Protein AF-0000000082811749 (afdb_homodimer)

pLDDT: mean 86.62, std 14.65, range [46.28, 98.25]

Secondary structure (DSSP, 8-state):
-HHHHHHHHHHHHHHHHHHT-------EEE-SS--SSPPSS--EEEEPPTTSSS--EEEE-GGG-EEEE-TTSHHHHHHHHHHHHH-/-HHHHHHHHHHHHHHHHHHT-------EEE-SS--SSPPSS--EEEEPPTTSSS--EEEE-GGG-EEEE-TTSHHHHHHHHHHHHH-

Structure (mmCIF, N/CA/C/O backbone):
data_AF-0000000082811749-model_v1
#
loop_
_entity.id
_entity.type
_entity.pdbx_description
1 polymer 'C-C motif chemokine 5-like'
#
loop_
_atom_site.group_PDB
_atom_site.id
_atom_site.type_symbol
_atom_site.label_atom_id
_atom_site.label_alt_id
_atom_site.label_comp_id
_atom_site.label_asym_id
_atom_site.label_entity_id
_atom_site.label_seq_id
_atom_site.pdbx_PDB_ins_code
_atom_site.Cartn_x
_atom_site.Cartn_y
_atom_site.Cartn_z
_atom_site.occupancy
_atom_site.B_iso_or_equiv
_atom_site.auth_seq_id
_atom_site.auth_comp_id
_atom_site.auth_asym_id
_atom_site.auth_atom_id
_atom_site.pdbx_PDB_model_num
ATOM 1 N N . MET A 1 1 ? 8.703 51.406 -4.941 1 56.16 1 MET A N 1
ATOM 2 C CA . MET A 1 1 ? 8.68 50.688 -3.678 1 56.16 1 MET A CA 1
AT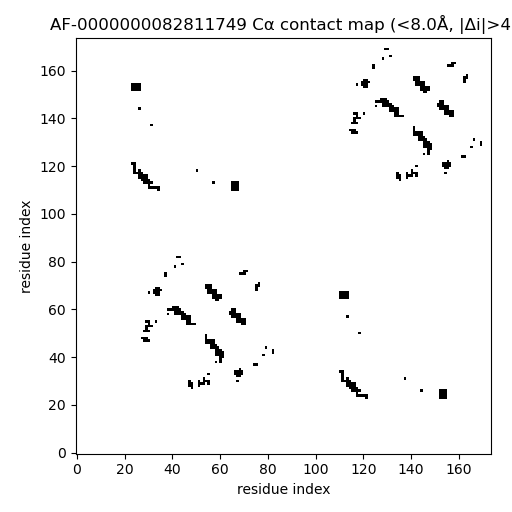OM 3 C C . MET A 1 1 ? 7.57 49.625 -3.678 1 56.16 1 MET A C 1
ATOM 5 O O . MET A 1 1 ? 7.465 48.844 -2.744 1 56.16 1 MET A O 1
ATOM 9 N N . ALA A 1 2 ? 6.598 49.75 -4.621 1 68.44 2 ALA A N 1
ATOM 10 C CA . ALA A 1 2 ? 5.457 48.844 -4.668 1 68.44 2 ALA A CA 1
ATOM 11 C C . ALA A 1 2 ? 5.867 47.469 -5.188 1 68.44 2 ALA A C 1
ATOM 13 O O . ALA A 1 2 ? 5.305 46.469 -4.785 1 68.44 2 ALA A O 1
ATOM 14 N N . THR A 1 3 ? 6.941 47.438 -5.957 1 66.44 3 THR A N 1
ATOM 15 C CA . THR A 1 3 ? 7.367 46.219 -6.594 1 66.44 3 THR A CA 1
ATOM 16 C C . THR A 1 3 ? 8.016 45.281 -5.578 1 66.44 3 THR A C 1
ATOM 18 O O . THR A 1 3 ? 7.852 44.062 -5.656 1 66.44 3 THR A O 1
ATOM 21 N N . ALA A 1 4 ? 8.633 45.969 -4.637 1 67.94 4 ALA A N 1
ATOM 22 C CA . ALA A 1 4 ? 9.352 45.125 -3.68 1 67.94 4 ALA A CA 1
ATOM 23 C C . ALA A 1 4 ? 8.391 44.438 -2.717 1 67.94 4 ALA A C 1
ATOM 25 O O . ALA A 1 4 ? 8.617 43.312 -2.326 1 67.94 4 ALA A O 1
ATOM 26 N N . ARG A 1 5 ? 7.277 45.188 -2.475 1 74.75 5 ARG A N 1
ATOM 27 C CA . ARG A 1 5 ? 6.324 44.625 -1.52 1 74.75 5 ARG A CA 1
ATOM 28 C C . ARG A 1 5 ? 5.586 43.438 -2.109 1 74.75 5 ARG A C 1
ATOM 30 O O . ARG A 1 5 ? 5.32 42.469 -1.408 1 74.75 5 ARG A O 1
ATOM 37 N N . THR A 1 6 ? 5.445 43.469 -3.393 1 76.81 6 THR A N 1
ATOM 38 C CA . THR A 1 6 ? 4.727 42.375 -4.043 1 76.81 6 THR A CA 1
ATOM 39 C C . THR A 1 6 ? 5.605 41.125 -4.129 1 76.81 6 THR A C 1
ATOM 41 O O . THR A 1 6 ? 5.121 40 -3.949 1 76.81 6 THR A O 1
ATOM 44 N N . VAL A 1 7 ? 6.844 41.344 -4.277 1 76.38 7 VAL A N 1
ATOM 45 C CA . VAL A 1 7 ? 7.754 40.219 -4.402 1 76.38 7 VAL A CA 1
ATOM 46 C C . VAL A 1 7 ? 7.934 39.562 -3.041 1 76.38 7 VAL A C 1
ATOM 48 O O . VAL A 1 7 ? 7.969 38.312 -2.947 1 76.38 7 VAL A O 1
ATOM 51 N N . LEU A 1 8 ? 7.957 40.406 -1.986 1 75.69 8 LEU A N 1
ATOM 52 C CA . LEU A 1 8 ? 8.125 39.875 -0.647 1 75.69 8 LEU A CA 1
ATOM 53 C C . LEU A 1 8 ? 6.902 39.031 -0.245 1 75.69 8 LEU A C 1
ATOM 55 O O . LEU A 1 8 ? 7.039 37.969 0.351 1 75.69 8 LEU A O 1
ATOM 59 N N . LEU A 1 9 ? 5.777 39.594 -0.598 1 76.88 9 LEU A N 1
ATOM 60 C CA . LEU A 1 9 ? 4.543 38.875 -0.28 1 76.88 9 LEU A CA 1
ATOM 61 C C . LEU A 1 9 ? 4.453 37.562 -1.058 1 76.88 9 LEU A C 1
ATOM 63 O O . LEU A 1 9 ? 4.039 36.531 -0.51 1 76.88 9 LEU A O 1
ATOM 67 N N . LEU A 1 10 ? 4.926 37.625 -2.252 1 76.31 10 LEU A N 1
ATOM 68 C CA . LEU A 1 10 ? 4.875 36.406 -3.078 1 76.31 10 LEU A CA 1
ATOM 69 C C . LEU A 1 10 ? 5.863 35.375 -2.57 1 76.31 10 LEU A C 1
ATOM 71 O O . LEU A 1 10 ? 5.555 34.188 -2.562 1 76.31 10 LEU A O 1
ATOM 75 N N . THR A 1 11 ? 6.992 35.844 -2.039 1 77.06 11 THR A N 1
ATOM 76 C CA . THR A 1 11 ? 7.973 34.906 -1.515 1 77.06 11 THR A CA 1
ATOM 77 C C . THR A 1 11 ? 7.5 34.312 -0.189 1 77.06 11 THR A C 1
ATOM 79 O O . THR A 1 11 ? 7.738 33.125 0.091 1 77.06 11 THR A O 1
ATOM 82 N N . LEU A 1 12 ? 6.848 35.125 0.597 1 73.62 12 LEU A N 1
ATOM 83 C CA . LEU A 1 12 ? 6.328 34.656 1.871 1 73.62 12 LEU A CA 1
ATOM 84 C C . LEU A 1 12 ? 5.207 33.625 1.652 1 73.62 12 LEU A C 1
ATOM 86 O O . LEU A 1 12 ? 5.113 32.625 2.375 1 73.62 12 LEU A O 1
ATOM 90 N N . LEU A 1 13 ? 4.387 33.844 0.673 1 72.25 13 LEU A N 1
ATOM 91 C CA . LEU A 1 13 ? 3.299 32.938 0.358 1 72.25 13 LEU A CA 1
ATOM 92 C C . LEU A 1 13 ? 3.844 31.594 -0.141 1 72.25 13 LEU A C 1
ATOM 94 O O . LEU A 1 13 ? 3.324 30.531 0.214 1 72.25 13 LEU A O 1
ATOM 98 N N . LEU A 1 14 ? 4.863 31.641 -0.9 1 67.25 14 LEU A N 1
ATOM 99 C CA . LEU A 1 14 ? 5.438 30.406 -1.433 1 67.25 14 LEU A CA 1
ATOM 100 C C . LEU A 1 14 ? 6.074 29.578 -0.321 1 67.25 14 LEU A C 1
ATOM 102 O O . LEU A 1 14 ? 5.953 28.359 -0.307 1 67.25 14 LEU A O 1
ATOM 106 N N . THR A 1 15 ? 6.758 30.188 0.623 1 63.34 15 THR A N 1
ATOM 107 C CA . THR A 1 15 ? 7.402 29.438 1.695 1 63.34 15 THR A CA 1
ATOM 108 C C . THR A 1 15 ? 6.363 28.859 2.648 1 63.34 15 THR A C 1
ATOM 110 O O . THR A 1 15 ? 6.566 27.781 3.217 1 63.34 15 THR A O 1
ATOM 113 N N . PHE A 1 16 ? 5.223 29.656 2.957 1 59.06 16 PHE A N 1
ATOM 114 C CA . PHE A 1 16 ? 4.18 29.172 3.852 1 59.06 16 PHE A CA 1
ATOM 115 C C . PHE A 1 16 ? 3.477 27.953 3.252 1 59.06 16 PHE A C 1
ATOM 117 O O . PHE A 1 16 ? 3.084 27.047 3.975 1 59.06 16 PHE A O 1
ATOM 124 N N . SER A 1 17 ? 3.273 28 1.92 1 58.56 17 SER A N 1
ATOM 125 C CA . SER A 1 17 ? 2.561 26.922 1.254 1 58.56 17 SER A CA 1
ATOM 126 C C . SER A 1 17 ? 3.336 25.609 1.346 1 58.56 17 SER A C 1
ATOM 128 O O . SER A 1 17 ? 2.74 24.531 1.459 1 58.56 17 SER A O 1
ATOM 130 N N . LEU A 1 18 ? 4.688 25.688 1.175 1 56.12 18 LEU A N 1
ATOM 131 C CA . LEU A 1 18 ? 5.484 24.469 1.216 1 56.12 18 LEU A CA 1
ATOM 132 C C . LEU A 1 18 ? 5.539 23.891 2.631 1 56.12 18 LEU A C 1
ATOM 134 O O . LEU A 1 18 ? 5.621 22.688 2.814 1 56.12 18 LEU A O 1
ATOM 138 N N . HIS A 1 19 ? 5.547 24.828 3.568 1 53.19 19 HIS A N 1
ATOM 139 C CA . HIS A 1 19 ? 5.75 24.359 4.938 1 53.19 19 HIS A CA 1
ATOM 140 C C . HIS A 1 19 ? 4.535 23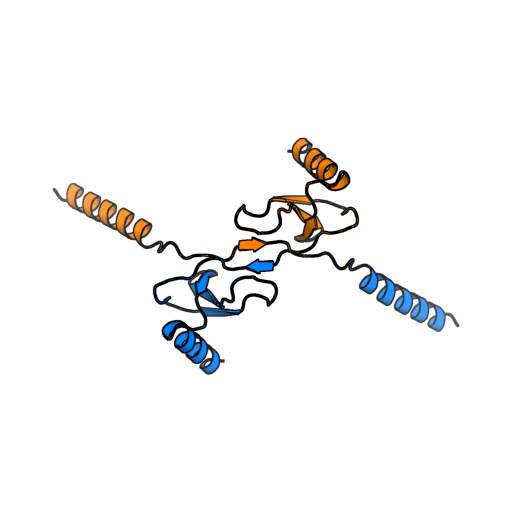.594 5.441 1 53.19 19 HIS A C 1
ATOM 142 O O . HIS A 1 19 ? 4.629 22.859 6.43 1 53.19 19 HIS A O 1
ATOM 148 N N . CYS A 1 20 ? 3.379 23.922 4.98 1 49 20 CYS A N 1
ATOM 149 C CA . CYS A 1 20 ? 2.225 23.312 5.625 1 49 20 CYS A CA 1
ATOM 150 C C . CYS A 1 20 ? 2.088 21.844 5.215 1 49 20 CYS A C 1
ATOM 152 O O . CYS A 1 20 ? 1.049 21.219 5.449 1 49 20 CYS A O 1
ATOM 154 N N . ALA A 1 21 ? 2.953 21.453 4.316 1 49.34 21 ALA A N 1
ATOM 155 C CA . ALA A 1 21 ? 2.771 20.031 4.102 1 49.34 21 ALA A CA 1
ATOM 156 C C . ALA A 1 21 ? 3.049 19.234 5.383 1 49.34 21 ALA A C 1
ATOM 158 O O . ALA A 1 21 ? 4.203 19.094 5.793 1 49.34 21 ALA A O 1
ATOM 159 N N . THR A 1 22 ? 2.27 19.469 6.449 1 52.41 22 THR A N 1
ATOM 160 C CA . THR A 1 22 ? 2.367 18.578 7.598 1 52.41 22 THR A CA 1
ATOM 161 C C . THR A 1 22 ? 2.762 17.172 7.156 1 52.41 22 THR A C 1
ATOM 163 O O . THR A 1 22 ? 2.258 16.672 6.152 1 52.41 22 THR A O 1
ATOM 166 N N . ALA A 1 23 ? 4.035 16.922 7.289 1 57.16 23 ALA A N 1
ATOM 167 C CA . ALA A 1 23 ? 4.605 15.609 7.008 1 57.16 23 ALA A CA 1
ATOM 168 C C . ALA A 1 23 ? 3.697 14.492 7.52 1 57.16 23 ALA A C 1
ATOM 170 O O . ALA A 1 23 ? 3.635 14.234 8.727 1 57.16 23 ALA A O 1
ATOM 171 N N . HIS A 1 24 ? 2.568 14.352 6.852 1 73 24 HIS A N 1
ATOM 172 C CA . HIS A 1 24 ? 1.721 13.227 7.242 1 73 24 HIS A CA 1
ATOM 173 C C . HIS A 1 24 ? 2.363 11.898 6.875 1 73 24 HIS A C 1
ATOM 175 O O . HIS A 1 24 ? 3.061 11.797 5.863 1 73 24 HIS A O 1
ATOM 181 N N . PHE A 1 25 ? 2.391 10.984 7.992 1 88.75 25 PHE A N 1
ATOM 182 C CA . PHE A 1 25 ? 2.867 9.617 7.809 1 88.75 25 PHE A CA 1
ATOM 183 C C . PHE A 1 25 ? 1.907 8.82 6.934 1 88.75 25 PHE A C 1
ATOM 185 O O . PHE A 1 25 ? 0.74 8.641 7.289 1 88.75 25 PHE A O 1
ATOM 192 N N . ARG A 1 26 ? 2.322 8.578 5.781 1 94.81 26 ARG A N 1
ATOM 193 C CA . ARG A 1 26 ? 1.513 7.805 4.84 1 94.81 26 ARG A CA 1
ATOM 194 C C . ARG A 1 26 ? 1.77 6.309 4.992 1 94.81 26 ARG A C 1
ATOM 196 O O . ARG A 1 26 ? 2.861 5.898 5.395 1 94.81 26 ARG A O 1
ATOM 203 N N . PRO A 1 27 ? 0.792 5.508 4.723 1 97.31 27 PRO A N 1
ATOM 204 C CA . PRO A 1 27 ? 1.051 4.066 4.727 1 97.31 27 PRO A CA 1
ATOM 205 C C . PRO A 1 27 ? 1.991 3.635 3.602 1 97.31 27 PRO A C 1
ATOM 207 O O . PRO A 1 27 ? 2.066 4.301 2.564 1 97.31 27 PRO A O 1
ATOM 210 N N . ILE A 1 28 ? 2.717 2.635 3.83 1 96.31 28 ILE A N 1
ATOM 211 C CA . ILE A 1 28 ? 3.611 2.086 2.816 1 96.31 28 ILE A CA 1
ATOM 212 C C . ILE A 1 28 ? 3.203 0.65 2.492 1 96.31 28 ILE A C 1
ATOM 214 O O . ILE A 1 28 ? 2.568 -0.021 3.309 1 96.31 28 ILE A O 1
ATOM 218 N N . GLU A 1 29 ? 3.545 0.215 1.254 1 96.75 29 GLU A N 1
ATOM 219 C CA . GLU A 1 29 ? 3.225 -1.149 0.843 1 96.75 29 GLU A CA 1
ATOM 220 C C . GLU A 1 29 ? 4.305 -2.129 1.289 1 96.75 29 GLU A C 1
ATOM 222 O O . GLU A 1 29 ? 5.492 -1.904 1.045 1 96.75 29 GLU A O 1
ATOM 227 N N . CYS A 1 30 ? 3.873 -3.129 1.937 1 97.5 30 CYS A N 1
ATOM 228 C CA . CYS A 1 30 ? 4.789 -4.168 2.393 1 97.5 30 CYS A CA 1
ATOM 229 C C . CYS A 1 30 ? 4.305 -5.551 1.97 1 97.5 30 CYS A C 1
ATOM 231 O O . CYS A 1 30 ? 3.102 -5.773 1.833 1 97.5 30 CYS A O 1
ATOM 233 N N . CYS A 1 31 ? 5.262 -6.445 1.748 1 97.38 31 CYS A N 1
ATOM 234 C CA . CYS A 1 31 ? 4.98 -7.852 1.478 1 97.38 31 CYS A CA 1
ATOM 235 C C . CYS A 1 31 ? 5.184 -8.695 2.729 1 97.38 31 CYS A C 1
ATOM 237 O O . CYS A 1 31 ? 6.125 -8.469 3.492 1 97.38 31 CYS A O 1
ATOM 239 N N . PHE A 1 32 ? 4.32 -9.766 2.852 1 95.94 32 PHE A N 1
ATOM 240 C CA . PHE A 1 32 ? 4.469 -10.656 3.994 1 95.94 32 PHE A CA 1
ATOM 241 C C . PHE A 1 32 ? 4.594 -12.102 3.537 1 95.94 32 PHE A C 1
ATOM 243 O O . PHE A 1 32 ? 4.812 -13 4.352 1 95.94 32 PHE A O 1
ATOM 250 N N . GLU A 1 33 ? 4.379 -12.211 2.27 1 95 33 GLU A N 1
ATOM 251 C CA . GLU A 1 33 ? 4.598 -13.5 1.615 1 95 33 GLU A CA 1
ATOM 252 C C . GLU A 1 33 ? 5.148 -13.32 0.205 1 95 33 GLU A C 1
ATOM 254 O O . GLU A 1 33 ? 5.008 -12.242 -0.387 1 95 33 GLU A O 1
ATOM 259 N N . TYR A 1 34 ? 5.777 -14.438 -0.283 1 96.19 34 TYR A N 1
ATOM 260 C CA . TYR A 1 34 ? 6.359 -14.383 -1.62 1 96.19 34 TYR A CA 1
ATOM 261 C C . TYR A 1 34 ? 5.641 -15.344 -2.564 1 96.19 34 TYR A C 1
ATOM 263 O O . TYR A 1 34 ? 5.246 -16.438 -2.162 1 96.19 34 TYR A O 1
ATOM 271 N N . ALA A 1 35 ? 5.598 -14.867 -3.738 1 95.19 35 ALA A N 1
ATOM 272 C CA . ALA A 1 35 ? 5.168 -15.797 -4.781 1 95.19 35 ALA A CA 1
ATOM 273 C C . ALA A 1 35 ? 6.16 -16.953 -4.926 1 95.19 35 ALA A C 1
ATOM 275 O O . ALA A 1 35 ? 7.371 -16.75 -4.859 1 95.19 35 ALA A O 1
ATOM 276 N N . GLU A 1 36 ? 5.664 -18.078 -5.203 1 91.75 36 GLU A N 1
ATOM 277 C CA . GLU A 1 36 ? 6.512 -19.266 -5.297 1 91.75 36 GLU A CA 1
ATOM 278 C C . GLU A 1 36 ? 6.852 -19.594 -6.746 1 91.75 36 GLU A C 1
ATOM 280 O O . GLU A 1 36 ? 7.852 -20.25 -7.023 1 91.75 36 GLU A O 1
ATOM 285 N N . ARG A 1 37 ? 5.996 -19.125 -7.625 1 91.38 37 ARG A N 1
ATOM 286 C CA . ARG A 1 37 ? 6.207 -19.422 -9.039 1 91.38 37 ARG A CA 1
ATOM 287 C C . ARG A 1 37 ? 6.555 -18.141 -9.812 1 91.38 37 ARG A C 1
ATOM 289 O O . ARG A 1 37 ? 6.133 -17.047 -9.438 1 91.38 37 ARG A O 1
ATOM 296 N N . PRO A 1 38 ? 7.23 -18.391 -10.914 1 93.31 38 PRO A N 1
ATOM 297 C CA . PRO A 1 38 ? 7.586 -17.234 -11.734 1 93.31 38 PRO A CA 1
ATOM 298 C C . PRO A 1 38 ? 6.367 -16.531 -12.328 1 93.31 38 PRO A C 1
ATOM 300 O O . PRO A 1 38 ? 5.391 -17.188 -12.703 1 93.31 38 PRO A O 1
ATOM 303 N N . VAL A 1 39 ? 6.488 -15.25 -12.406 1 91.88 39 VAL A N 1
ATOM 304 C CA . VAL A 1 39 ? 5.414 -14.422 -12.953 1 91.88 39 VAL A CA 1
ATOM 305 C C . VAL A 1 39 ? 5.645 -14.195 -14.445 1 91.88 39 VAL A C 1
ATOM 307 O O . VAL A 1 39 ? 6.773 -13.945 -14.875 1 91.88 39 VAL A O 1
ATOM 310 N N . ARG A 1 40 ? 4.59 -14.289 -15.078 1 88.25 40 ARG A N 1
ATOM 311 C CA . ARG A 1 40 ? 4.676 -14.039 -16.516 1 88.25 40 ARG A CA 1
ATOM 312 C C . ARG A 1 40 ? 4.262 -12.609 -16.844 1 88.25 40 ARG A C 1
ATOM 314 O O . ARG A 1 40 ? 3.652 -11.93 -16.016 1 88.25 40 ARG A O 1
ATOM 321 N N . HIS A 1 41 ? 4.656 -12.172 -18.062 1 91.81 41 HIS A N 1
ATOM 322 C CA . HIS A 1 41 ? 4.266 -10.875 -18.609 1 91.81 41 HIS A CA 1
ATOM 323 C C . HIS A 1 41 ? 4.57 -9.75 -17.625 1 91.81 41 HIS A C 1
ATOM 325 O O . HIS A 1 41 ? 3.699 -8.938 -17.312 1 91.81 41 HIS A O 1
ATOM 331 N N . VAL A 1 42 ? 5.75 -9.695 -17.141 1 95 42 VAL A N 1
ATOM 332 C CA . VAL A 1 42 ? 6.215 -8.68 -16.203 1 95 42 VAL A CA 1
ATOM 333 C C . VAL A 1 42 ? 6.309 -7.332 -16.922 1 95 42 VAL A C 1
ATOM 335 O O . VAL A 1 42 ? 6.941 -7.219 -17.969 1 95 42 VAL A O 1
ATOM 338 N N . GLN A 1 43 ? 5.699 -6.418 -16.297 1 95.88 43 GLN A N 1
ATOM 339 C CA . GLN A 1 43 ? 5.68 -5.098 -16.922 1 95.88 43 GLN A CA 1
ATOM 340 C C . GLN A 1 43 ? 6.633 -4.145 -16.203 1 95.88 43 GLN A C 1
ATOM 342 O O . GLN A 1 43 ? 7.289 -3.32 -16.844 1 95.88 43 GLN A O 1
ATOM 347 N N . SER A 1 44 ? 6.672 -4.152 -14.969 1 97.12 44 SER A N 1
ATOM 348 C CA . SER A 1 44 ? 7.559 -3.322 -14.164 1 97.12 44 SER A CA 1
ATOM 349 C C . SER A 1 44 ? 7.77 -3.924 -12.773 1 97.12 44 SER A C 1
ATOM 351 O O . SER A 1 44 ? 7.344 -5.051 -12.508 1 97.12 44 SER A O 1
ATOM 353 N N . TYR A 1 45 ? 8.531 -3.209 -11.984 1 97.44 45 TYR A N 1
ATOM 354 C CA . TYR A 1 45 ? 8.789 -3.666 -10.625 1 97.44 45 TYR A CA 1
ATOM 355 C C . TYR A 1 45 ? 9.234 -2.512 -9.734 1 97.44 45 TYR A C 1
ATOM 357 O O . TYR A 1 45 ? 9.633 -1.456 -10.234 1 97.44 45 TYR A O 1
ATOM 365 N N . TYR A 1 46 ? 9.164 -2.725 -8.422 1 97.94 46 TYR A N 1
ATOM 366 C CA . TYR A 1 46 ? 9.781 -1.86 -7.418 1 97.94 46 TYR A CA 1
ATOM 367 C C . TYR A 1 46 ? 10.109 -2.641 -6.152 1 97.94 46 TYR A C 1
ATOM 369 O O . TYR A 1 46 ? 9.57 -3.723 -5.922 1 97.94 46 TYR A O 1
ATOM 377 N N . GLU A 1 47 ? 11.031 -2.156 -5.445 1 97.62 47 GLU A N 1
ATOM 378 C CA . GLU A 1 47 ? 11.375 -2.756 -4.16 1 97.62 47 GLU A CA 1
ATOM 379 C C . GLU A 1 47 ? 10.555 -2.148 -3.027 1 97.62 47 GLU A C 1
ATOM 381 O O . GLU A 1 47 ? 10.242 -0.955 -3.049 1 97.62 47 GLU A O 1
ATOM 386 N N . THR A 1 48 ? 10.219 -2.986 -2.061 1 97.62 48 THR A N 1
ATOM 387 C CA . THR A 1 48 ? 9.516 -2.457 -0.897 1 97.62 48 THR A CA 1
ATOM 388 C C . THR A 1 48 ? 10.445 -1.604 -0.043 1 97.62 48 THR A C 1
ATOM 390 O O . THR A 1 48 ? 11.656 -1.841 -0.01 1 97.62 48 THR A O 1
ATOM 393 N N . PRO A 1 49 ? 9.883 -0.588 0.647 1 96.25 49 PRO A N 1
ATOM 394 C CA . PRO A 1 49 ? 10.719 0.3 1.457 1 96.25 49 PRO A CA 1
ATOM 395 C C . PRO A 1 49 ? 11.477 -0.442 2.561 1 96.25 49 PRO A C 1
ATOM 397 O O . PRO A 1 49 ? 11.102 -1.562 2.918 1 96.25 49 PRO A O 1
ATOM 400 N N . ILE A 1 50 ? 12.516 0.229 3.062 1 94.69 50 ILE A N 1
ATOM 401 C CA . ILE A 1 50 ? 13.422 -0.353 4.051 1 94.69 50 ILE A CA 1
ATOM 402 C C . ILE A 1 50 ? 12.664 -0.605 5.355 1 94.69 50 ILE A C 1
ATOM 404 O O . ILE A 1 50 ? 13.039 -1.481 6.137 1 94.69 50 ILE A O 1
ATOM 408 N N . ASP A 1 51 ? 11.547 0.09 5.609 1 92.62 51 ASP A N 1
ATOM 409 C CA . ASP A 1 51 ? 10.781 -0.028 6.848 1 92.62 51 ASP A CA 1
ATOM 410 C C . ASP A 1 51 ? 10.055 -1.368 6.918 1 92.62 51 ASP A C 1
ATOM 412 O O . ASP A 1 51 ? 9.688 -1.827 8.008 1 92.62 51 ASP A O 1
ATOM 416 N N . CYS A 1 52 ? 9.945 -1.911 5.781 1 96.25 52 CYS A N 1
ATOM 417 C CA . CYS A 1 52 ? 9.195 -3.16 5.742 1 96.25 52 CYS A CA 1
ATOM 418 C C . CYS A 1 52 ? 9.984 -4.293 6.383 1 96.25 52 CYS A C 1
ATOM 420 O O . CYS A 1 52 ? 11.195 -4.418 6.16 1 96.25 52 CYS A O 1
ATOM 422 N N . PRO A 1 53 ? 9.312 -5.152 7.109 1 94.38 53 PRO A N 1
ATOM 423 C CA . PRO A 1 53 ? 10.031 -6.203 7.832 1 94.38 53 PRO A CA 1
ATOM 424 C C . PRO A 1 53 ? 10.617 -7.266 6.902 1 94.38 53 PRO A C 1
ATOM 426 O O . PRO A 1 53 ? 11.602 -7.922 7.25 1 94.38 53 PRO A O 1
ATOM 429 N N . MET A 1 54 ? 9.953 -7.457 5.793 1 95.31 54 MET A N 1
ATOM 430 C CA . MET A 1 54 ? 10.383 -8.484 4.852 1 95.31 54 MET A CA 1
ATOM 431 C C . MET A 1 54 ? 10.781 -7.871 3.516 1 95.31 54 MET A C 1
ATOM 433 O O . MET A 1 54 ? 9.922 -7.453 2.738 1 95.31 54 MET A O 1
ATOM 437 N N . PRO A 1 55 ? 12.055 -7.898 3.279 1 97.31 55 PRO A N 1
ATOM 438 C CA . PRO A 1 55 ? 12.461 -7.359 1.98 1 97.31 55 PRO A CA 1
ATOM 439 C C . PRO A 1 55 ? 11.805 -8.078 0.807 1 97.31 55 PRO A C 1
ATOM 441 O O . PRO A 1 55 ? 11.688 -9.305 0.818 1 97.31 55 PRO A O 1
ATOM 444 N N . ALA A 1 56 ? 11.352 -7.23 -0.176 1 98.25 56 ALA A N 1
ATOM 445 C CA . ALA A 1 56 ? 10.656 -7.852 -1.299 1 98.25 56 ALA A CA 1
ATOM 446 C C . ALA A 1 56 ? 10.727 -6.973 -2.545 1 98.25 56 ALA A C 1
ATOM 448 O O . ALA A 1 56 ? 10.992 -5.77 -2.451 1 98.25 56 ALA A O 1
ATOM 449 N N . VAL A 1 57 ? 10.562 -7.605 -3.584 1 98 57 VAL A N 1
ATOM 450 C CA . VAL A 1 57 ? 10.305 -6.961 -4.867 1 98 57 VAL A CA 1
ATOM 451 C C . VAL A 1 57 ? 8.844 -7.176 -5.258 1 98 57 VAL A C 1
ATOM 453 O O . VAL A 1 57 ? 8.328 -8.289 -5.18 1 98 57 VAL A O 1
ATOM 456 N N . VAL A 1 58 ? 8.281 -6.094 -5.617 1 98.12 58 VAL A N 1
ATOM 457 C CA . VAL A 1 58 ? 6.922 -6.203 -6.125 1 98.12 58 VAL A CA 1
ATOM 458 C C . VAL A 1 58 ? 6.938 -6.152 -7.652 1 98.12 58 VAL A C 1
ATOM 460 O O . VAL A 1 58 ? 7.332 -5.145 -8.242 1 98.12 58 VAL A O 1
ATOM 463 N N . ILE A 1 59 ? 6.438 -7.254 -8.164 1 97.31 59 ILE A N 1
ATOM 464 C CA . ILE A 1 59 ? 6.34 -7.344 -9.617 1 97.31 59 ILE A CA 1
ATOM 465 C C . ILE A 1 59 ? 4.953 -6.895 -10.07 1 97.31 59 ILE A C 1
ATOM 467 O O . ILE A 1 59 ? 3.941 -7.332 -9.523 1 97.31 59 ILE A O 1
ATOM 471 N N . VAL A 1 60 ? 4.996 -5.984 -11.023 1 96.69 60 VAL A N 1
ATOM 472 C CA . VAL A 1 60 ? 3.74 -5.559 -11.633 1 96.69 60 VAL A CA 1
ATOM 473 C C . VAL A 1 60 ? 3.535 -6.285 -12.961 1 96.69 60 VAL A C 1
ATOM 475 O O . VAL A 1 60 ? 4.301 -6.086 -13.906 1 96.69 60 VAL A O 1
ATOM 478 N N . ALA A 1 61 ? 2.549 -7.062 -12.914 1 94.38 61 ALA A N 1
ATOM 479 C CA . ALA A 1 61 ? 2.275 -7.895 -14.086 1 94.38 61 ALA A CA 1
ATOM 480 C C . ALA A 1 61 ? 1.17 -7.285 -14.938 1 94.38 61 ALA A C 1
ATOM 482 O O . ALA A 1 61 ? 0.863 -6.098 -14.82 1 94.38 61 ALA A O 1
ATOM 483 N N . ALA A 1 62 ? 0.721 -8.094 -15.844 1 89.12 62 ALA A N 1
ATOM 484 C CA . ALA A 1 62 ? -0.315 -7.617 -16.75 1 89.12 62 ALA A CA 1
ATOM 485 C C . ALA A 1 62 ? -1.498 -7.039 -15.984 1 89.12 62 ALA A C 1
ATOM 487 O O . ALA A 1 62 ? -1.823 -7.504 -14.891 1 89.12 62 ALA A O 1
ATOM 488 N N . ARG A 1 63 ? -2.072 -6.016 -16.547 1 88.56 63 ARG A N 1
ATOM 489 C CA . ARG A 1 63 ? -3.271 -5.363 -16.031 1 88.56 63 ARG A CA 1
ATOM 490 C C . ARG A 1 63 ? -3.002 -4.715 -14.68 1 88.56 63 ARG A C 1
ATOM 492 O O . ARG A 1 63 ? -3.93 -4.484 -13.898 1 88.56 63 ARG A O 1
ATOM 499 N N . GLY A 1 64 ? -1.752 -4.711 -14.234 1 92.25 64 GLY A N 1
ATOM 500 C CA . GLY A 1 64 ? -1.393 -3.965 -13.039 1 92.25 64 GLY A CA 1
ATOM 501 C C . GLY A 1 64 ? -1.34 -4.828 -11.797 1 92.25 64 GLY A C 1
ATOM 502 O O . GLY A 1 64 ? -1.284 -4.312 -10.68 1 92.25 64 GLY A O 1
ATOM 503 N N . ALA A 1 65 ? -1.422 -6.074 -12.031 1 92.81 65 ALA A N 1
ATOM 504 C CA . ALA A 1 65 ? -1.382 -6.984 -10.891 1 92.81 65 ALA A CA 1
ATOM 505 C C . ALA A 1 65 ? -0.062 -6.859 -10.141 1 92.81 65 ALA A C 1
ATOM 507 O O . ALA A 1 65 ? 1.013 -6.895 -10.742 1 92.81 65 ALA A O 1
ATOM 508 N N . LYS A 1 66 ? -0.12 -6.672 -8.836 1 96.62 66 LYS A N 1
ATOM 509 C CA . LYS A 1 66 ? 1.061 -6.582 -7.98 1 96.62 66 LYS A CA 1
ATOM 510 C C . LYS A 1 66 ? 1.32 -7.898 -7.258 1 96.62 66 LYS A C 1
ATOM 512 O O . LYS A 1 6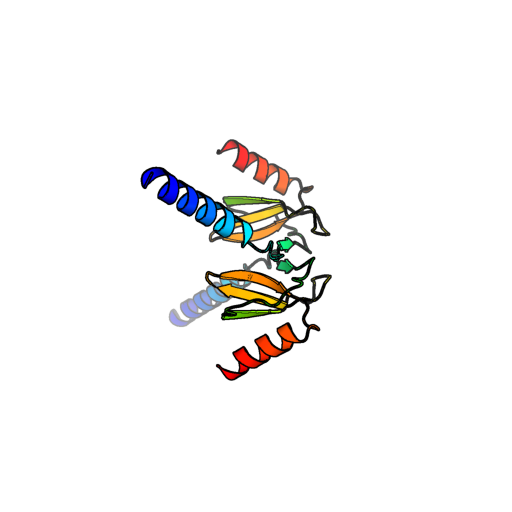6 ? 0.431 -8.43 -6.59 1 96.62 66 LYS A O 1
ATOM 517 N N . ILE A 1 67 ? 2.529 -8.328 -7.406 1 96.31 67 ILE A N 1
ATOM 518 C CA . ILE A 1 67 ? 2.877 -9.633 -6.859 1 96.31 67 ILE A CA 1
ATOM 519 C C . ILE A 1 67 ? 4.164 -9.523 -6.047 1 96.31 67 ILE A C 1
ATOM 521 O O . ILE A 1 67 ? 5.191 -9.062 -6.555 1 96.31 67 ILE A O 1
ATOM 525 N N . CYS A 1 68 ? 4.031 -9.984 -4.848 1 97.38 68 CYS A N 1
ATOM 526 C CA . CYS A 1 68 ? 5.203 -9.992 -3.98 1 97.38 68 CYS A CA 1
ATOM 527 C C . CYS A 1 68 ? 6.156 -11.117 -4.363 1 97.38 68 CYS A C 1
ATOM 529 O O . CYS A 1 68 ? 5.754 -12.281 -4.434 1 97.38 68 CYS A O 1
ATOM 531 N N . ALA A 1 69 ? 7.41 -10.781 -4.508 1 97.56 69 ALA A N 1
ATOM 532 C CA . ALA A 1 69 ? 8.406 -11.766 -4.922 1 97.56 69 ALA A CA 1
ATOM 533 C C . ALA A 1 69 ? 9.695 -11.617 -4.117 1 97.56 69 ALA A C 1
ATOM 535 O O . ALA A 1 69 ? 10.086 -10.508 -3.756 1 97.56 69 ALA A O 1
ATOM 536 N N . ASP A 1 70 ? 10.367 -12.734 -3.863 1 97.44 70 ASP A N 1
ATOM 537 C CA .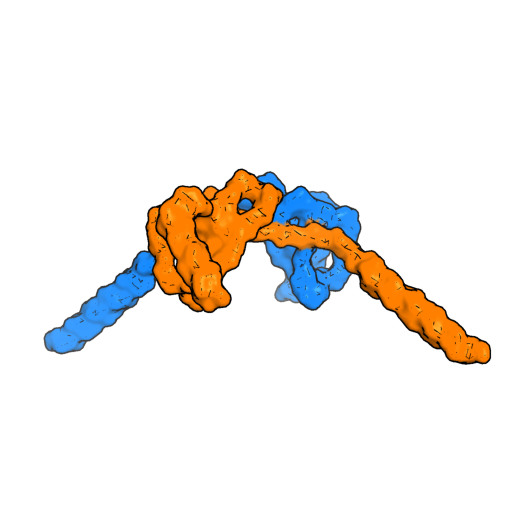 ASP A 1 70 ? 11.664 -12.781 -3.184 1 97.44 70 ASP A CA 1
ATOM 538 C C . ASP A 1 70 ? 12.781 -12.289 -4.098 1 97.44 70 ASP A C 1
ATOM 540 O O . ASP A 1 70 ? 13.047 -12.898 -5.141 1 97.44 70 ASP A O 1
ATOM 544 N N . PRO A 1 71 ? 13.453 -11.281 -3.65 1 97.75 71 PRO A N 1
ATOM 545 C CA . PRO A 1 71 ? 14.5 -10.719 -4.512 1 97.75 71 PRO A CA 1
ATOM 546 C C . PRO A 1 71 ? 15.664 -11.688 -4.734 1 97.75 71 PRO A C 1
ATOM 548 O O . PRO A 1 71 ? 16.469 -11.492 -5.652 1 97.75 71 PRO A O 1
ATOM 551 N N . LYS A 1 72 ? 15.727 -12.664 -3.92 1 97.19 72 LYS A N 1
ATOM 552 C CA . LYS A 1 72 ? 16.859 -13.57 -3.979 1 97.19 72 LYS A CA 1
ATOM 553 C C . LYS A 1 72 ? 16.578 -14.75 -4.91 1 97.19 72 LYS A C 1
ATOM 555 O O . LYS A 1 72 ? 17.469 -15.562 -5.18 1 97.19 72 LYS A O 1
ATOM 560 N N . LYS A 1 73 ? 15.453 -14.875 -5.383 1 97.06 73 LYS A N 1
ATOM 561 C CA . LYS A 1 73 ? 15.102 -15.961 -6.293 1 97.06 73 LYS A CA 1
ATOM 562 C C . LYS A 1 73 ? 15.625 -15.688 -7.703 1 97.06 73 LYS A C 1
ATOM 564 O O . LYS A 1 73 ? 15.523 -14.562 -8.195 1 97.06 73 LYS A O 1
ATOM 569 N N . ARG A 1 74 ? 16.047 -16.688 -8.398 1 96.5 74 ARG A N 1
ATOM 570 C CA . ARG A 1 74 ? 16.688 -16.547 -9.695 1 96.5 74 ARG A CA 1
ATOM 571 C C . ARG A 1 74 ? 15.742 -15.953 -10.727 1 96.5 74 ARG A C 1
ATOM 573 O O . ARG A 1 74 ? 16.125 -15.094 -11.516 1 96.5 74 ARG A O 1
ATOM 580 N N . TRP A 1 75 ? 14.57 -16.5 -10.734 1 96.31 75 TRP A N 1
ATOM 581 C CA . TRP A 1 75 ? 13.641 -16.016 -11.758 1 96.31 75 TRP A CA 1
ATOM 582 C C . TRP A 1 75 ? 13.32 -14.539 -11.562 1 96.31 75 TRP A C 1
ATOM 584 O O . TRP A 1 75 ? 13 -13.836 -12.516 1 96.31 75 TRP A O 1
ATOM 594 N N . VAL A 1 76 ? 13.328 -14.062 -10.305 1 97.62 76 VAL A N 1
ATOM 595 C CA . VAL A 1 76 ? 13.094 -12.656 -10.023 1 97.62 76 VAL A CA 1
ATOM 596 C C . VAL A 1 76 ? 14.273 -11.828 -10.539 1 97.62 76 VAL A C 1
ATOM 598 O O . VAL A 1 76 ? 14.078 -10.805 -11.203 1 97.62 76 VAL A O 1
ATOM 601 N N . GLU A 1 77 ? 15.43 -12.281 -10.289 1 97.06 77 GLU A N 1
ATOM 602 C CA . GLU A 1 77 ? 16.641 -11.602 -10.766 1 97.06 77 GLU A CA 1
ATOM 603 C C . GLU A 1 77 ? 16.625 -11.469 -12.289 1 97.06 77 GLU A C 1
ATOM 605 O O . GLU A 1 77 ? 16.938 -10.406 -12.82 1 97.06 77 GLU A O 1
ATOM 610 N N . LYS A 1 78 ? 16.281 -12.516 -12.875 1 96.12 78 LYS A N 1
ATOM 611 C CA . LYS A 1 78 ? 16.234 -12.531 -14.336 1 96.12 78 LYS A CA 1
ATOM 612 C C . LYS A 1 78 ? 15.195 -11.547 -14.859 1 96.12 78 LYS A C 1
ATOM 614 O O . LYS A 1 78 ? 15.43 -10.852 -15.852 1 96.12 78 LYS A O 1
ATOM 619 N N . ALA A 1 79 ? 14.078 -11.539 -14.266 1 96.06 79 ALA A N 1
ATOM 620 C CA . ALA A 1 79 ? 13.008 -10.633 -14.672 1 96.06 79 ALA A CA 1
ATOM 621 C C . ALA A 1 79 ? 13.453 -9.172 -14.57 1 96.06 79 ALA A C 1
ATOM 623 O O . ALA A 1 79 ? 13.172 -8.375 -15.469 1 96.06 79 ALA A O 1
ATOM 624 N N . ILE A 1 80 ? 14.117 -8.859 -13.5 1 96.62 80 ILE A N 1
ATOM 625 C CA . ILE A 1 80 ? 14.602 -7.504 -13.281 1 96.62 80 ILE A CA 1
ATOM 626 C C . ILE A 1 80 ? 15.633 -7.148 -14.344 1 96.62 80 ILE A C 1
ATOM 628 O O . ILE A 1 80 ? 15.586 -6.062 -14.93 1 96.62 80 ILE A O 1
ATOM 632 N N . GLU A 1 81 ? 16.484 -8.078 -14.586 1 96 81 GLU A N 1
ATOM 633 C CA . GLU A 1 81 ? 17.516 -7.855 -15.594 1 96 81 GLU A CA 1
ATOM 634 C C . GLU A 1 81 ? 16.906 -7.594 -16.969 1 96 81 GLU A C 1
ATOM 636 O O . GLU A 1 81 ? 17.359 -6.703 -17.688 1 96 81 GLU A O 1
ATOM 641 N N . LYS A 1 82 ? 15.961 -8.32 -17.266 1 95.19 82 LYS A N 1
ATOM 642 C CA . LYS A 1 82 ? 15.297 -8.18 -18.562 1 95.19 82 LYS A CA 1
ATOM 643 C C . LYS A 1 82 ? 14.648 -6.805 -18.703 1 95.19 82 LYS A C 1
ATOM 645 O O . LYS A 1 82 ? 14.711 -6.191 -19.766 1 95.19 82 LYS A O 1
ATOM 650 N N . LEU A 1 83 ? 14.055 -6.312 -17.672 1 95.56 83 LEU A N 1
ATOM 651 C CA . LEU A 1 83 ? 13.383 -5.02 -17.703 1 95.56 83 LEU A CA 1
ATOM 652 C C . LEU A 1 83 ? 14.398 -3.881 -17.75 1 95.56 83 LEU A C 1
ATOM 654 O O . LEU A 1 83 ? 14.141 -2.84 -18.359 1 95.56 83 LEU A O 1
ATOM 658 N N . GLN A 1 84 ? 15.477 -4.055 -17.047 1 93.56 84 GLN A N 1
ATOM 659 C CA . GLN A 1 84 ? 16.5 -3.02 -17.031 1 93.56 84 GLN A CA 1
ATOM 660 C C . GLN A 1 84 ? 17.188 -2.893 -18.375 1 93.56 84 GLN A C 1
ATOM 662 O O . GLN A 1 84 ? 17.656 -1.812 -18.75 1 93.56 84 GLN A O 1
ATOM 667 N N . LYS A 1 85 ? 17.141 -3.957 -19.109 1 90.94 85 LYS A N 1
ATOM 668 C CA . LYS A 1 85 ? 17.734 -3.949 -20.438 1 90.94 85 LYS A CA 1
ATOM 669 C C . LYS A 1 85 ? 16.781 -3.334 -21.469 1 90.94 85 LYS A C 1
ATOM 671 O O . LYS A 1 85 ? 17.219 -2.805 -22.484 1 90.94 85 LYS A O 1
ATOM 676 N N . LYS A 1 86 ? 15.602 -3.393 -21.266 1 86.38 86 LYS A N 1
ATOM 677 C CA . LYS A 1 86 ? 14.609 -2.812 -22.172 1 86.38 86 LYS A CA 1
ATOM 678 C C . LYS A 1 86 ? 14.539 -1.298 -22 1 86.38 86 LYS A C 1
ATOM 680 O O . LYS A 1 86 ? 14.133 -0.585 -22.922 1 86.38 86 LYS A O 1
ATOM 685 N N . LYS A 1 87 ? 14.891 -0.701 -20.953 1 66.25 87 LYS A N 1
ATOM 686 C CA . LYS A 1 87 ? 14.883 0.749 -20.781 1 66.25 87 LYS A CA 1
ATOM 687 C C . LYS A 1 87 ? 16.094 1.394 -21.453 1 66.25 87 LYS A C 1
ATOM 689 O O . LYS A 1 87 ? 15.977 2.439 -22.094 1 66.25 87 LYS A O 1
ATOM 694 N N . MET B 1 1 ? -27.797 -33.188 -29.297 1 46.28 1 MET B N 1
ATOM 695 C CA . MET B 1 1 ? -26.609 -33.5 -28.484 1 46.28 1 MET B CA 1
ATOM 696 C C . MET B 1 1 ? -25.609 -32.344 -28.562 1 46.28 1 MET B C 1
ATOM 698 O O . MET B 1 1 ? -24.547 -32.406 -27.938 1 46.28 1 MET B O 1
ATOM 702 N N . ALA B 1 2 ? -25.859 -31.359 -29.469 1 65.38 2 ALA B N 1
ATOM 703 C CA . ALA B 1 2 ? -24.906 -30.266 -29.656 1 65.38 2 ALA B CA 1
ATOM 704 C C . ALA B 1 2 ? -25.016 -29.25 -28.516 1 65.38 2 ALA B C 1
ATOM 706 O O . ALA B 1 2 ? -24.031 -28.609 -28.141 1 65.38 2 ALA B O 1
ATOM 707 N N . THR B 1 3 ? -26.141 -29.281 -27.953 1 63.72 3 THR B N 1
ATOM 708 C CA . THR B 1 3 ? -26.359 -28.312 -26.906 1 63.72 3 THR B CA 1
ATOM 709 C C . THR B 1 3 ? -25.594 -28.688 -25.641 1 63.72 3 THR B C 1
ATOM 711 O O . THR B 1 3 ? -25.109 -27.812 -24.922 1 63.72 3 THR B O 1
ATOM 714 N N . ALA B 1 4 ? -25.469 -29.938 -25.531 1 67.12 4 ALA B N 1
ATOM 715 C CA . ALA B 1 4 ? -24.797 -30.375 -24.297 1 67.12 4 ALA B CA 1
ATOM 716 C C . ALA B 1 4 ? -23.297 -30.125 -24.359 1 67.12 4 ALA B C 1
ATOM 718 O O . ALA B 1 4 ? -22.688 -29.766 -23.359 1 67.12 4 ALA B O 1
ATOM 719 N N . ARG B 1 5 ? -22.781 -30.203 -25.562 1 73.94 5 ARG B N 1
ATOM 720 C CA . ARG B 1 5 ? -21.344 -30.047 -25.703 1 73.94 5 ARG B CA 1
ATOM 721 C C . ARG B 1 5 ? -20.922 -28.594 -25.516 1 73.94 5 ARG B C 1
ATOM 723 O O . ARG B 1 5 ? -19.891 -28.312 -24.922 1 73.94 5 ARG B O 1
ATOM 730 N N . THR B 1 6 ? -21.797 -27.719 -25.891 1 74.75 6 THR B N 1
ATOM 731 C CA . THR B 1 6 ? -21.484 -26.297 -25.75 1 74.75 6 THR B CA 1
ATOM 732 C C . THR B 1 6 ? -21.562 -25.875 -24.297 1 74.75 6 THR B C 1
ATOM 734 O O . THR B 1 6 ? -20.75 -25.062 -23.844 1 74.75 6 THR B O 1
ATOM 737 N N . VAL B 1 7 ? -22.422 -26.516 -23.641 1 76.38 7 VAL B N 1
ATOM 738 C CA . VAL B 1 7 ? -22.578 -26.156 -22.234 1 76.38 7 VAL B CA 1
ATOM 739 C C . VAL B 1 7 ? -21.406 -26.688 -21.438 1 76.38 7 VAL B C 1
ATOM 741 O O . VAL B 1 7 ? -20.891 -26 -20.547 1 76.38 7 VAL B O 1
ATOM 744 N N . LEU B 1 8 ? -20.938 -27.906 -21.828 1 75.62 8 LEU B N 1
ATOM 745 C CA . LEU B 1 8 ? -19.797 -28.484 -21.125 1 75.62 8 LEU B CA 1
ATOM 746 C C . LEU B 1 8 ? -18.531 -27.672 -21.359 1 75.62 8 LEU B C 1
ATOM 748 O O . LEU B 1 8 ? -17.75 -27.453 -20.422 1 75.62 8 LEU B O 1
ATOM 752 N N . LEU B 1 9 ? -18.406 -27.297 -22.562 1 76.62 9 LEU B N 1
ATOM 753 C CA . LEU B 1 9 ? -17.234 -26.484 -22.891 1 76.62 9 LEU B CA 1
ATOM 754 C C . LEU B 1 9 ? -17.281 -25.141 -22.172 1 76.62 9 LEU B C 1
ATOM 756 O O . LEU B 1 9 ? -16.266 -24.672 -21.688 1 76.62 9 LEU B O 1
ATOM 760 N N . LEU B 1 10 ? -18.438 -24.641 -22.094 1 75.69 10 LEU B N 1
ATOM 761 C CA . LEU B 1 10 ? -18.594 -23.359 -21.438 1 75.69 10 LEU B CA 1
ATOM 762 C C . LEU B 1 10 ? -18.344 -23.484 -19.938 1 75.69 10 LEU B C 1
ATOM 764 O O . LEU B 1 10 ? -17.734 -22.594 -19.328 1 75.69 10 LEU B O 1
ATOM 768 N N . THR B 1 11 ? -18.75 -24.625 -19.391 1 77.31 11 THR B N 1
ATOM 769 C CA . THR B 1 11 ? -18.547 -24.828 -17.953 1 77.31 11 THR B CA 1
ATOM 770 C C . THR B 1 11 ? -17.062 -25.094 -17.672 1 77.31 11 THR B C 1
ATOM 772 O O . THR B 1 11 ? -16.547 -24.641 -16.641 1 77.31 11 THR B O 1
ATOM 775 N N . LEU B 1 12 ? -16.391 -25.812 -18.547 1 73.56 12 LEU B N 1
ATOM 776 C CA . LEU B 1 12 ? -14.977 -26.062 -18.375 1 73.56 12 LEU B CA 1
ATOM 777 C C . LEU B 1 12 ? -14.164 -24.781 -18.5 1 73.56 12 LEU B C 1
ATOM 779 O O . LEU B 1 12 ? -13.203 -24.578 -17.75 1 73.56 12 LEU B O 1
ATOM 783 N N . LEU B 1 13 ? -14.555 -23.938 -19.359 1 71.75 13 LEU B N 1
ATOM 784 C CA . LEU B 1 13 ? -13.867 -22.672 -19.547 1 71.75 13 LEU B CA 1
ATOM 785 C C . LEU B 1 13 ? -14.047 -21.766 -18.328 1 71.75 13 LEU B C 1
ATOM 787 O O . LEU B 1 13 ? -13.109 -21.094 -17.891 1 71.75 13 LEU B O 1
ATOM 791 N N . LEU B 1 14 ? -15.203 -21.797 -17.766 1 67.19 14 LEU B N 1
ATOM 792 C CA . LEU B 1 14 ? -15.469 -20.953 -16.609 1 67.19 14 LEU B CA 1
ATOM 793 C C . LEU B 1 14 ? -14.672 -21.438 -15.391 1 67.19 14 LEU B C 1
ATOM 795 O O . LEU B 1 14 ? -14.164 -20.625 -14.617 1 67.19 14 LEU B O 1
ATOM 799 N N . THR B 1 15 ? -14.523 -22.719 -15.219 1 63.94 15 THR B N 1
ATOM 800 C CA . THR B 1 15 ? -13.781 -23.219 -14.062 1 63.94 15 THR B CA 1
ATOM 801 C C . THR B 1 15 ? -12.281 -22.969 -14.227 1 63.94 15 THR B C 1
ATOM 803 O O . THR B 1 15 ? -11.578 -22.734 -13.25 1 63.94 15 THR B O 1
ATOM 806 N N . PHE B 1 16 ? -11.742 -23.125 -15.516 1 59.03 16 PHE B N 1
ATOM 807 C CA . PHE B 1 16 ? -10.32 -22.891 -15.734 1 59.03 16 PHE B CA 1
ATOM 808 C C . PHE B 1 16 ? -9.961 -21.438 -15.484 1 59.03 16 PHE B C 1
ATOM 810 O O . PHE B 1 16 ? -8.867 -21.141 -14.984 1 59.03 16 PHE B O 1
ATOM 817 N N . SER B 1 17 ? -10.867 -20.547 -15.867 1 59.41 17 SER B N 1
ATOM 818 C CA . SER B 1 17 ? -10.602 -19.125 -15.719 1 59.41 17 SER B CA 1
ATOM 819 C C . SER B 1 17 ? -10.477 -18.734 -14.242 1 59.41 17 SER B C 1
ATOM 821 O O . SER B 1 17 ? -9.664 -17.875 -13.891 1 59.41 17 SER B O 1
ATOM 823 N N . LEU B 1 18 ? -11.352 -19.312 -13.375 1 56.22 18 LEU B N 1
ATOM 824 C CA . LEU B 1 18 ? -11.312 -18.953 -11.961 1 56.22 18 LEU B CA 1
ATOM 825 C C . LEU B 1 18 ? -10.062 -19.516 -11.297 1 56.22 18 LEU B C 1
ATOM 827 O O . LEU B 1 18 ? -9.523 -18.906 -10.367 1 56.22 18 LEU B O 1
ATOM 831 N N . HIS B 1 19 ? -9.695 -20.672 -11.758 1 53.69 19 HIS B N 1
ATOM 832 C CA . HIS B 1 19 ? -8.594 -21.312 -11.047 1 53.69 19 HIS B CA 1
ATOM 833 C C . HIS B 1 19 ? -7.281 -20.578 -11.273 1 53.69 19 HIS B C 1
ATOM 835 O O . HIS B 1 19 ? -6.328 -20.766 -10.508 1 53.69 19 HIS B O 1
ATOM 841 N N . CYS B 1 20 ? -7.129 -20.016 -12.422 1 48.53 20 CYS B N 1
ATOM 842 C CA . CYS B 1 20 ? -5.793 -19.5 -12.695 1 48.53 20 CYS B CA 1
ATOM 843 C C . CYS B 1 20 ? -5.5 -18.266 -11.859 1 48.53 20 CYS B C 1
ATOM 845 O O . CYS B 1 20 ? -4.523 -17.547 -12.117 1 48.53 20 CYS B O 1
ATOM 847 N N . ALA B 1 21 ? -6.523 -17.844 -11.156 1 49.09 21 ALA B N 1
ATOM 848 C CA . ALA B 1 21 ? -6.066 -16.719 -10.352 1 49.09 21 ALA B CA 1
ATOM 849 C C . ALA B 1 21 ? -5.012 -17.156 -9.336 1 49.09 21 ALA B C 1
ATOM 851 O O . ALA B 1 21 ? -5.336 -17.797 -8.328 1 49.09 21 ALA B O 1
ATOM 852 N N . THR B 1 22 ? -3.906 -17.734 -9.82 1 52 22 THR B N 1
ATOM 853 C CA . THR B 1 22 ? -2.801 -17.938 -8.891 1 52 22 THR B CA 1
ATOM 854 C C . THR B 1 22 ? -2.803 -16.875 -7.801 1 52 22 THR B C 1
ATOM 856 O O . THR B 1 22 ? -3.047 -15.695 -8.07 1 52 22 THR B O 1
ATOM 859 N N . ALA B 1 23 ? -3.342 -17.266 -6.684 1 57.19 23 ALA B N 1
ATOM 860 C CA . ALA B 1 23 ? -3.363 -16.438 -5.484 1 57.19 23 ALA B CA 1
ATOM 861 C C . ALA B 1 23 ? -2.041 -15.695 -5.305 1 57.19 23 ALA B C 1
ATOM 863 O O . ALA B 1 23 ? -1.031 -16.297 -4.934 1 57.19 23 ALA B O 1
ATOM 864 N N . HIS B 1 24 ? -1.792 -14.75 -6.172 1 72.75 24 HIS B N 1
ATOM 865 C CA . HIS B 1 24 ? -0.596 -13.938 -5.957 1 72.75 24 HIS B CA 1
ATOM 866 C C . HIS B 1 24 ? -0.728 -13.086 -4.703 1 72.75 24 HIS B C 1
ATOM 868 O O . HIS B 1 24 ? -1.824 -12.633 -4.371 1 72.75 24 HIS B O 1
ATOM 874 N N . PHE B 1 25 ? 0.419 -13.234 -3.832 1 88.88 25 PHE B N 1
ATOM 875 C CA . PHE B 1 25 ? 0.529 -12.406 -2.635 1 88.88 25 PHE B CA 1
ATOM 876 C C . PHE B 1 25 ? 0.755 -10.945 -3 1 88.88 25 PHE B C 1
ATOM 878 O O . PHE B 1 25 ? 1.749 -10.609 -3.648 1 88.88 25 PHE B O 1
ATOM 885 N N . ARG B 1 26 ? -0.218 -10.188 -2.795 1 94.88 26 ARG B N 1
ATOM 886 C CA . ARG B 1 26 ? -0.132 -8.758 -3.086 1 94.88 26 ARG B CA 1
ATOM 887 C C . ARG B 1 26 ? 0.404 -7.988 -1.885 1 94.88 26 ARG B C 1
ATOM 889 O O . ARG B 1 26 ? 0.224 -8.406 -0.74 1 94.88 26 ARG B O 1
ATOM 896 N N . PRO B 1 27 ? 1.085 -6.914 -2.125 1 97.19 27 PRO B N 1
ATOM 897 C CA . PRO B 1 27 ? 1.491 -6.078 -0.993 1 97.19 27 PRO B CA 1
ATOM 898 C C . PRO B 1 27 ? 0.305 -5.426 -0.286 1 97.19 27 PRO B C 1
ATOM 900 O O . PRO B 1 27 ? -0.742 -5.211 -0.901 1 97.19 27 PRO B O 1
ATOM 903 N N . ILE B 1 28 ? 0.448 -5.199 0.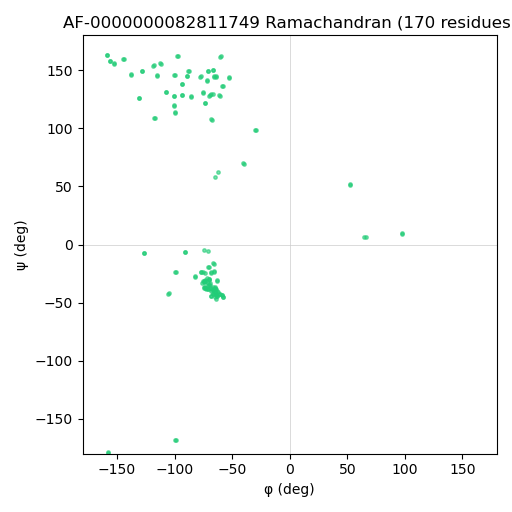951 1 96.31 28 ILE B N 1
ATOM 904 C CA . ILE B 1 28 ? -0.583 -4.52 1.728 1 96.31 28 ILE B CA 1
ATOM 905 C C . ILE B 1 28 ? -0.025 -3.223 2.303 1 96.31 28 ILE B C 1
ATOM 907 O O . ILE B 1 28 ? 1.188 -3.082 2.471 1 96.31 28 ILE B O 1
ATOM 911 N N . GLU B 1 29 ? -0.942 -2.26 2.555 1 96.75 29 GLU B N 1
ATOM 912 C CA . GLU B 1 29 ? -0.525 -0.982 3.127 1 96.75 29 GLU B CA 1
ATOM 913 C C . GLU B 1 29 ? -0.456 -1.055 4.648 1 96.75 29 GLU B C 1
ATOM 915 O O . GLU B 1 29 ? -1.411 -1.484 5.301 1 96.75 29 GLU B O 1
ATOM 920 N N . CYS B 1 30 ? 0.643 -0.68 5.156 1 97.5 30 CYS B N 1
ATOM 921 C CA . CYS B 1 30 ? 0.839 -0.664 6.602 1 97.5 30 CYS B CA 1
ATOM 922 C C . CYS B 1 30 ? 1.354 0.693 7.066 1 97.5 30 CYS B C 1
ATOM 924 O O . CYS B 1 30 ? 2.043 1.39 6.32 1 97.5 30 CYS B O 1
ATOM 926 N N . CYS B 1 31 ? 0.981 1.049 8.281 1 97.44 31 CYS B N 1
ATOM 927 C CA . CYS B 1 31 ? 1.49 2.246 8.945 1 97.44 31 CYS B CA 1
ATOM 928 C C . CYS B 1 31 ? 2.598 1.895 9.93 1 97.44 31 CYS B C 1
ATOM 930 O O . CYS B 1 31 ? 2.518 0.881 10.625 1 97.44 31 CYS B O 1
ATOM 932 N N . PHE B 1 32 ? 3.594 2.84 10.039 1 95.94 32 PHE B N 1
ATOM 933 C CA . PHE B 1 32 ? 4.672 2.607 10.992 1 95.94 32 PHE B CA 1
ATOM 934 C C . PHE B 1 32 ? 4.828 3.795 11.938 1 95.94 32 PHE B C 1
ATOM 936 O O . PHE B 1 32 ? 5.625 3.75 12.875 1 95.94 32 PHE B O 1
ATOM 943 N N . GLU B 1 33 ? 4.078 4.781 11.578 1 95.06 33 GLU B N 1
ATOM 944 C CA . GLU B 1 33 ? 3.979 5.957 12.43 1 95.06 33 GLU B CA 1
ATOM 945 C C . GLU B 1 33 ? 2.576 6.555 12.391 1 95.06 33 GLU B C 1
ATOM 947 O O . GLU B 1 33 ? 1.815 6.301 11.453 1 95.06 33 GLU B O 1
ATOM 952 N N . TYR B 1 34 ? 2.299 7.355 13.461 1 96.25 34 TYR B N 1
ATOM 953 C CA . TYR B 1 34 ? 0.982 7.977 13.555 1 96.25 34 TYR B CA 1
ATOM 954 C C . TYR B 1 34 ? 1.088 9.492 13.453 1 96.25 34 TYR B C 1
ATOM 956 O O . TYR B 1 34 ? 2.025 10.094 13.977 1 96.25 34 TYR B O 1
ATOM 964 N N . ALA B 1 35 ? 0.086 9.961 12.836 1 95.25 35 ALA B N 1
ATOM 965 C CA . ALA B 1 35 ? -0.055 11.414 12.898 1 95.25 35 ALA B CA 1
ATOM 966 C C . ALA B 1 35 ? -0.291 11.875 14.336 1 95.25 35 ALA B C 1
ATOM 968 O O . ALA B 1 35 ? -1.025 11.234 15.086 1 95.25 35 ALA B O 1
ATOM 969 N N . GLU B 1 36 ? 0.228 12.984 14.656 1 91.69 36 GLU B N 1
ATOM 970 C CA . GLU B 1 36 ? 0.124 13.484 16.031 1 91.69 36 GLU B CA 1
ATOM 971 C C . GLU B 1 36 ? -0.991 14.516 16.156 1 91.69 36 GLU B C 1
ATOM 973 O O . GLU B 1 36 ? -1.522 14.734 17.25 1 91.69 36 GLU B O 1
ATOM 978 N N . ARG B 1 37 ? -1.292 15.117 15.047 1 91.44 37 ARG B N 1
ATOM 979 C CA . ARG B 1 37 ? -2.318 16.156 15.062 1 91.44 37 ARG B CA 1
ATOM 980 C C . ARG B 1 37 ? -3.562 15.711 14.305 1 91.44 37 ARG B C 1
ATOM 982 O O . ARG B 1 37 ? -3.473 14.914 13.367 1 91.44 37 ARG B O 1
ATOM 989 N N . PRO B 1 38 ? -4.648 16.344 14.703 1 93.62 38 PRO B N 1
ATOM 990 C CA . PRO B 1 38 ? -5.891 15.992 14.016 1 93.62 38 PRO B CA 1
ATOM 991 C C . PRO B 1 38 ? -5.879 16.391 12.539 1 93.62 38 PRO B C 1
ATOM 993 O O . PRO B 1 38 ? -5.332 17.438 12.188 1 93.62 38 PRO B O 1
ATOM 996 N N . VAL B 1 39 ? -6.504 15.57 11.773 1 91.88 39 VAL B N 1
ATOM 997 C CA . VAL B 1 39 ? -6.59 15.812 10.336 1 91.88 39 VAL B CA 1
ATOM 998 C C . VAL B 1 39 ? -7.883 16.562 10.016 1 91.88 39 VAL B C 1
ATOM 1000 O O . VAL B 1 39 ? -8.945 16.25 10.562 1 91.88 39 VAL B O 1
ATOM 1003 N N . ARG B 1 40 ? -7.699 17.453 9.18 1 88.25 40 ARG B N 1
ATOM 1004 C CA . ARG B 1 40 ? -8.875 18.203 8.75 1 88.25 40 ARG B CA 1
ATOM 1005 C C . ARG B 1 40 ? -9.43 17.656 7.441 1 88.25 40 ARG B C 1
ATOM 1007 O O . ARG B 1 40 ? -8.75 16.906 6.738 1 88.25 40 ARG B O 1
ATOM 1014 N N . HIS B 1 41 ? -10.703 18.016 7.164 1 91.75 41 HIS B N 1
ATOM 1015 C CA . HIS B 1 41 ? -11.375 17.688 5.914 1 91.75 41 HIS B CA 1
ATOM 1016 C C . HIS B 1 41 ? -11.281 16.203 5.613 1 91.75 41 HIS B C 1
ATOM 1018 O O . HIS B 1 41 ? -10.875 15.805 4.52 1 91.75 41 HIS B O 1
ATOM 1024 N N . VAL B 1 42 ? -11.641 15.391 6.516 1 95.06 42 VAL B N 1
ATOM 1025 C CA . VAL B 1 42 ? -11.625 13.93 6.391 1 95.06 42 VAL B CA 1
ATOM 1026 C C . VAL B 1 42 ? -12.711 13.484 5.41 1 95.06 42 VAL B C 1
ATOM 1028 O O . VAL B 1 42 ? -13.875 13.867 5.555 1 95.06 42 VAL B O 1
ATOM 1031 N N . GLN B 1 43 ? -12.266 12.727 4.516 1 95.94 43 GLN B N 1
ATOM 1032 C CA . GLN B 1 43 ? -13.211 12.289 3.494 1 95.94 43 GLN B CA 1
ATOM 1033 C C . GLN B 1 43 ? -13.617 10.828 3.709 1 95.94 43 GLN B C 1
ATOM 1035 O O . GLN B 1 43 ? -14.773 10.461 3.484 1 95.94 43 GLN B O 1
ATOM 1040 N N . SER B 1 44 ? -12.75 10 4.023 1 97.12 44 SER B N 1
ATOM 1041 C CA . SER B 1 44 ? -13 8.586 4.293 1 97.12 44 SER B CA 1
ATOM 1042 C C . SER B 1 44 ? -11.898 7.984 5.156 1 97.12 44 SER B C 1
ATOM 1044 O O . SER B 1 44 ? -11.023 8.703 5.652 1 97.12 44 SER B O 1
ATOM 1046 N N . TYR B 1 45 ? -12.047 6.723 5.418 1 97.5 45 TYR B N 1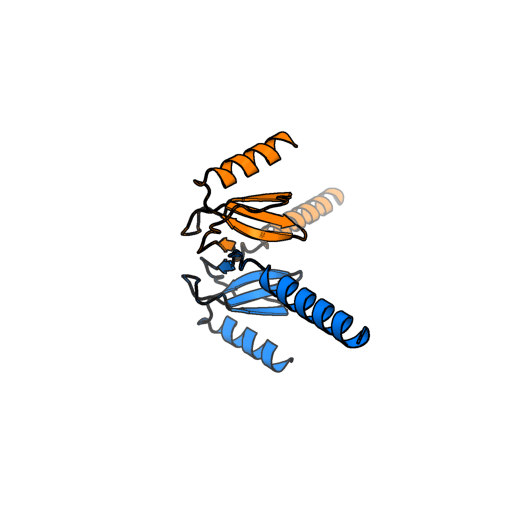
ATOM 1047 C CA . TYR B 1 45 ? -11.047 6.023 6.211 1 97.5 45 TYR B CA 1
ATOM 1048 C C . TYR B 1 45 ? -11.109 4.52 5.969 1 97.5 45 TYR B C 1
ATOM 1050 O O . TYR B 1 45 ? -12.102 4.008 5.457 1 97.5 45 TYR B O 1
ATOM 1058 N N . TYR B 1 46 ? -10.031 3.805 6.359 1 97.94 46 TYR B N 1
ATOM 1059 C CA . TYR B 1 46 ? -10 2.35 6.457 1 97.94 46 TYR B CA 1
ATOM 1060 C C . TYR B 1 46 ? -8.984 1.895 7.496 1 97.94 46 TYR B C 1
ATOM 1062 O O . TYR B 1 46 ? -8.078 2.652 7.867 1 97.94 46 TYR B O 1
ATOM 1070 N N . GLU B 1 47 ? -9.18 0.774 7.992 1 97.62 47 GLU B N 1
ATOM 1071 C CA . GLU B 1 47 ? -8.227 0.184 8.93 1 97.62 47 GLU B CA 1
ATOM 1072 C C . GLU B 1 47 ? -7.168 -0.63 8.195 1 97.62 47 GLU B C 1
ATOM 1074 O O . GLU B 1 47 ? -7.457 -1.266 7.18 1 97.62 47 GLU B O 1
ATOM 1079 N N . THR B 1 48 ? -5.957 -0.594 8.719 1 97.56 48 THR B N 1
ATOM 1080 C CA . THR B 1 48 ? -4.914 -1.43 8.133 1 97.56 48 THR B CA 1
ATOM 1081 C C . THR B 1 48 ? -5.172 -2.904 8.438 1 97.56 48 THR B C 1
ATOM 1083 O O . THR B 1 48 ? -5.754 -3.24 9.469 1 97.56 48 THR B O 1
ATOM 1086 N N . PRO B 1 49 ? -4.75 -3.789 7.512 1 96.25 49 PRO B N 1
ATOM 1087 C CA . PRO B 1 49 ? -4.992 -5.219 7.715 1 96.25 49 PRO B CA 1
ATOM 1088 C C . PRO B 1 49 ? -4.344 -5.754 8.992 1 96.25 49 PRO B C 1
ATOM 1090 O O . PRO B 1 49 ? -3.438 -5.125 9.539 1 96.25 49 PRO B O 1
ATOM 1093 N N . ILE B 1 50 ? -4.84 -6.922 9.398 1 94.69 50 ILE B N 1
ATOM 1094 C CA . ILE B 1 50 ? -4.43 -7.547 10.648 1 94.69 50 ILE B CA 1
ATOM 1095 C C . ILE B 1 50 ? -2.961 -7.949 10.57 1 94.69 50 ILE B C 1
ATOM 1097 O O . ILE B 1 50 ? -2.277 -8.047 11.586 1 94.69 50 ILE B O 1
ATOM 1101 N N . ASP B 1 51 ? -2.393 -8.148 9.367 1 92.69 51 ASP B N 1
ATOM 1102 C CA . ASP B 1 51 ? -1.015 -8.586 9.172 1 92.69 51 ASP B CA 1
ATOM 1103 C C . ASP B 1 51 ? -0.027 -7.484 9.547 1 92.69 51 ASP B C 1
ATOM 1105 O O . ASP B 1 51 ? 1.143 -7.758 9.82 1 92.69 51 ASP B O 1
ATOM 1109 N N . CYS B 1 52 ? -0.58 -6.344 9.57 1 96.25 52 CYS B N 1
ATOM 1110 C CA . CYS B 1 52 ? 0.308 -5.223 9.844 1 96.25 52 CYS B CA 1
ATOM 1111 C C . CYS B 1 52 ? 0.746 -5.211 11.305 1 96.25 52 CYS B C 1
ATOM 1113 O O . CYS B 1 52 ? -0.066 -5.449 12.203 1 96.25 52 CYS B O 1
ATOM 1115 N N . PRO B 1 53 ? 1.984 -4.883 11.57 1 94.31 53 PRO B N 1
ATOM 1116 C CA . PRO B 1 53 ? 2.488 -4.953 12.938 1 94.31 53 PRO B CA 1
ATOM 1117 C C . PRO B 1 53 ? 1.892 -3.879 13.844 1 94.31 53 PRO B C 1
ATOM 1119 O O . PRO B 1 53 ? 1.816 -4.062 15.062 1 94.31 53 PRO B O 1
ATOM 1122 N N . MET B 1 54 ? 1.568 -2.766 13.227 1 95.25 54 MET B N 1
ATOM 1123 C CA . MET B 1 54 ? 1.046 -1.643 14 1 95.25 54 MET B CA 1
ATOM 1124 C C . MET B 1 54 ? -0.385 -1.316 13.586 1 95.25 54 MET B C 1
ATOM 1126 O O . MET B 1 54 ? -0.61 -0.733 12.523 1 95.25 54 MET B O 1
ATOM 1130 N N . PRO B 1 55 ? -1.286 -1.625 14.469 1 97.38 55 PRO B N 1
ATOM 1131 C CA . PRO B 1 55 ? -2.666 -1.28 14.117 1 97.38 55 PRO B CA 1
ATOM 1132 C C . PRO B 1 55 ? -2.852 0.212 13.859 1 97.38 55 PRO B C 1
ATOM 1134 O O . PRO B 1 55 ? -2.303 1.044 14.586 1 97.38 55 PRO B O 1
ATOM 1137 N N . ALA B 1 56 ? -3.633 0.481 12.75 1 98.25 56 ALA B N 1
ATOM 1138 C CA . ALA B 1 56 ? -3.797 1.891 12.406 1 98.25 56 ALA B CA 1
ATOM 1139 C C . ALA B 1 56 ? -5.074 2.113 11.602 1 98.25 56 ALA B C 1
ATOM 1141 O O . ALA B 1 56 ? -5.617 1.174 11.016 1 98.25 56 ALA B O 1
ATOM 1142 N N . VAL B 1 57 ? -5.477 3.264 11.664 1 98 57 VAL B N 1
ATOM 1143 C CA . VAL B 1 57 ? -6.496 3.791 10.766 1 98 57 VAL B CA 1
ATOM 1144 C C . VAL B 1 57 ? -5.855 4.75 9.766 1 98 57 VAL B C 1
ATOM 1146 O O . VAL B 1 57 ? -5.07 5.621 10.148 1 98 57 VAL B O 1
ATOM 1149 N N . VAL B 1 58 ? -6.199 4.5 8.57 1 98.12 58 VAL B N 1
ATOM 1150 C CA . VAL B 1 58 ? -5.738 5.434 7.547 1 98.12 58 VAL B CA 1
ATOM 1151 C C . VAL B 1 58 ? -6.863 6.398 7.18 1 98.12 58 VAL B C 1
ATOM 1153 O O . VAL B 1 58 ? -7.902 5.98 6.668 1 98.12 58 VAL B O 1
ATOM 1156 N N . ILE B 1 59 ? -6.516 7.641 7.4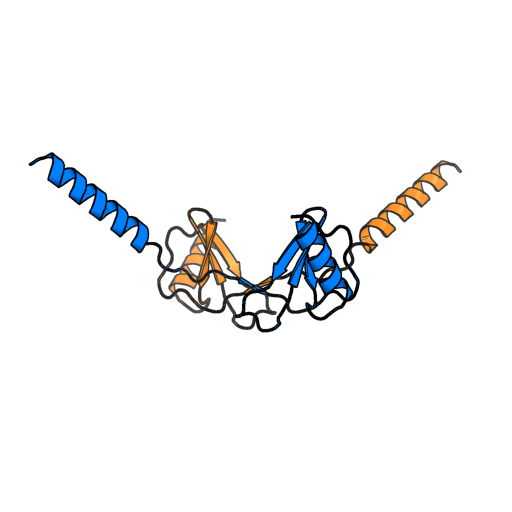26 1 97.38 59 ILE B N 1
ATOM 1157 C CA . ILE B 1 59 ? -7.465 8.695 7.086 1 97.38 59 ILE B CA 1
ATOM 1158 C C . ILE B 1 59 ? -7.16 9.234 5.691 1 97.38 59 ILE B C 1
ATOM 1160 O O . ILE B 1 59 ? -6.012 9.547 5.375 1 97.38 59 ILE B O 1
ATOM 1164 N N . VAL B 1 60 ? -8.211 9.25 4.914 1 96.75 60 VAL B N 1
ATOM 1165 C CA . VAL B 1 60 ? -8.086 9.852 3.594 1 96.75 60 VAL B CA 1
ATOM 1166 C C . VAL B 1 60 ? -8.648 11.273 3.621 1 96.75 60 VAL B C 1
ATOM 1168 O O . VAL B 1 60 ? -9.844 11.477 3.824 1 96.75 60 VAL B O 1
ATOM 1171 N N . ALA B 1 61 ? -7.75 12.133 3.441 1 94.38 61 ALA B N 1
ATOM 1172 C CA . ALA B 1 61 ? -8.109 13.547 3.523 1 94.38 61 ALA B CA 1
ATOM 1173 C C . ALA B 1 61 ? -8.312 14.141 2.135 1 94.38 61 ALA B C 1
ATOM 1175 O O . ALA B 1 61 ? -8.492 13.414 1.157 1 94.38 61 ALA B O 1
ATOM 1176 N N . ALA B 1 62 ? -8.391 15.438 2.141 1 89.25 62 ALA B N 1
ATOM 1177 C CA . ALA B 1 62 ? -8.625 16.125 0.875 1 89.25 62 ALA B CA 1
ATOM 1178 C C . ALA B 1 62 ? -7.609 15.703 -0.18 1 89.25 62 ALA B C 1
ATOM 1180 O O . ALA B 1 62 ? -6.453 15.414 0.143 1 89.25 62 ALA B O 1
ATOM 1181 N N . ARG B 1 63 ? -8.078 15.609 -1.396 1 88.75 63 ARG B N 1
ATOM 1182 C CA . ARG B 1 63 ? -7.266 15.312 -2.568 1 88.75 63 ARG B CA 1
ATOM 1183 C C . ARG B 1 63 ? -6.695 13.898 -2.49 1 88.75 63 ARG B C 1
ATOM 1185 O O . ARG B 1 63 ? -5.684 13.594 -3.131 1 88.75 63 ARG B O 1
ATOM 1192 N N . GLY B 1 64 ? -7.113 13.125 -1.494 1 92.31 64 GLY B N 1
ATOM 1193 C CA . GLY B 1 64 ? -6.746 11.719 -1.452 1 92.31 64 GLY B CA 1
ATOM 1194 C C . GLY B 1 64 ? -5.547 11.445 -0.562 1 92.31 64 GLY B C 1
ATOM 1195 O O . GLY B 1 64 ? -4.977 10.352 -0.6 1 92.31 64 GLY B O 1
ATOM 1196 N N . ALA B 1 65 ? -5.199 12.438 0.119 1 92.88 65 ALA B N 1
ATOM 1197 C CA . ALA B 1 65 ? -4.051 12.273 1.007 1 92.88 65 ALA B CA 1
ATOM 1198 C C . ALA B 1 65 ? -4.316 11.188 2.047 1 92.88 65 ALA B C 1
ATOM 1200 O O . ALA B 1 65 ? -5.359 11.195 2.707 1 92.88 65 ALA B O 1
ATOM 1201 N N . LYS B 1 66 ? -3.416 10.227 2.18 1 96.69 66 LYS B N 1
ATOM 1202 C CA . LYS B 1 66 ? -3.521 9.156 3.164 1 96.69 66 LYS B CA 1
ATOM 1203 C C . LYS B 1 66 ? -2.641 9.438 4.379 1 96.69 66 LYS B C 1
ATOM 1205 O O . LYS B 1 66 ? -1.441 9.688 4.238 1 96.69 66 LYS B O 1
ATOM 1210 N N . ILE B 1 67 ? -3.301 9.352 5.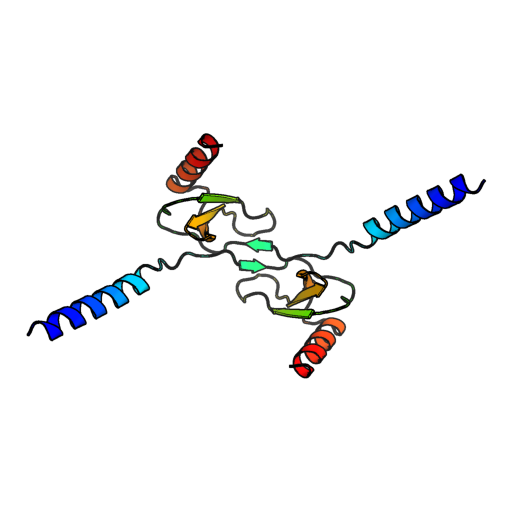496 1 96.5 67 ILE B N 1
ATOM 1211 C CA . ILE B 1 67 ? -2.605 9.703 6.727 1 96.5 67 ILE B CA 1
ATOM 1212 C C . ILE B 1 67 ? -2.807 8.602 7.766 1 96.5 67 ILE B C 1
ATOM 1214 O O . ILE B 1 67 ? -3.943 8.242 8.086 1 96.5 67 ILE B O 1
ATOM 1218 N N . CYS B 1 68 ? -1.689 8.156 8.242 1 97.44 68 CYS B N 1
ATOM 1219 C CA . CYS B 1 68 ? -1.742 7.145 9.289 1 97.44 68 CYS B CA 1
ATOM 1220 C C . CYS B 1 68 ? -2.135 7.758 10.625 1 97.44 68 CYS B C 1
ATOM 1222 O O . CYS B 1 68 ? -1.503 8.711 11.086 1 97.44 68 CYS B O 1
ATOM 1224 N N . ALA B 1 69 ? -3.102 7.145 11.281 1 97.62 69 ALA B N 1
ATOM 1225 C CA . ALA B 1 69 ? -3.598 7.672 12.555 1 97.62 69 ALA B CA 1
ATOM 1226 C C . ALA B 1 69 ? -3.816 6.555 13.562 1 97.62 69 ALA B C 1
ATOM 1228 O O . ALA B 1 69 ? -4.207 5.441 13.195 1 97.62 69 ALA B O 1
ATOM 1229 N N . ASP B 1 70 ? -3.578 6.84 14.844 1 97.44 70 ASP B N 1
ATOM 1230 C CA . ASP B 1 70 ? -3.818 5.922 15.953 1 97.44 70 ASP B CA 1
ATOM 1231 C C . ASP B 1 70 ? -5.312 5.777 16.234 1 97.44 70 ASP B C 1
ATOM 1233 O O . ASP B 1 70 ? -5.98 6.754 16.578 1 97.44 70 ASP B O 1
ATOM 1237 N N . PRO B 1 71 ? -5.785 4.566 16.156 1 97.75 71 PRO B N 1
ATOM 1238 C CA . PRO B 1 71 ? -7.223 4.363 16.344 1 97.75 71 PRO B CA 1
ATOM 1239 C C . PRO B 1 71 ? -7.684 4.691 17.766 1 97.75 71 PRO B C 1
ATOM 1241 O O . PRO B 1 71 ? -8.883 4.859 18.016 1 97.75 71 PRO B O 1
ATOM 1244 N N . LYS B 1 72 ? -6.77 4.766 18.641 1 97.19 72 LYS B N 1
ATOM 1245 C CA . LYS B 1 72 ? -7.121 4.957 20.047 1 97.19 72 LYS B CA 1
ATOM 1246 C C . LYS B 1 72 ? -7.176 6.441 20.406 1 97.19 72 LYS B C 1
ATOM 1248 O O . LYS B 1 72 ? -7.562 6.805 21.516 1 97.19 72 LYS B O 1
ATOM 1253 N N . LYS B 1 73 ? -6.805 7.258 19.547 1 97.06 73 LYS B N 1
ATOM 1254 C CA . LYS B 1 73 ? -6.848 8.695 19.812 1 97.06 73 LYS B CA 1
ATOM 1255 C C . LYS B 1 73 ? -8.266 9.234 19.688 1 97.06 73 LYS B C 1
ATOM 1257 O O . LYS B 1 73 ? -8.992 8.875 18.766 1 97.06 73 LYS B O 1
ATOM 1262 N N . ARG B 1 74 ? -8.617 10.18 20.484 1 96.5 74 ARG B N 1
ATOM 1263 C CA . ARG B 1 74 ? -9.984 10.68 20.562 1 96.5 74 ARG B CA 1
ATOM 1264 C C . ARG B 1 74 ? -10.398 11.352 19.25 1 96.5 74 ARG B C 1
ATOM 1266 O O . ARG B 1 74 ? -11.523 11.172 18.781 1 96.5 74 ARG B O 1
ATOM 1273 N N . TRP B 1 75 ? -9.516 12.156 18.75 1 96.44 75 TRP B N 1
ATOM 1274 C CA . TRP B 1 75 ? -9.891 12.883 17.547 1 96.44 75 TRP B CA 1
ATOM 1275 C C . TRP B 1 75 ? -10.141 11.914 16.391 1 96.44 75 TRP B C 1
ATOM 1277 O O . TRP B 1 75 ? -10.914 12.219 15.477 1 96.44 75 TRP B O 1
ATOM 1287 N N . VAL B 1 76 ? -9.422 10.773 16.375 1 97.62 76 VAL B N 1
ATOM 1288 C CA . VAL B 1 76 ? -9.633 9.758 15.344 1 97.62 76 VAL B CA 1
ATOM 1289 C C . VAL B 1 76 ? -11.008 9.117 15.531 1 97.62 76 VAL B C 1
ATOM 1291 O O . VAL B 1 76 ? -11.766 8.969 14.562 1 97.62 76 VAL B O 1
ATOM 1294 N N . GLU B 1 77 ? -11.32 8.812 16.734 1 97.06 77 GLU B N 1
ATOM 1295 C CA . GLU B 1 77 ? -12.625 8.234 17.047 1 97.06 77 GLU B CA 1
ATOM 1296 C C . GLU B 1 77 ? -13.758 9.156 16.594 1 97.06 77 GLU B C 1
ATOM 1298 O O . GLU B 1 77 ? -14.734 8.711 16 1 97.06 77 GLU B O 1
ATOM 1303 N N . LYS B 1 78 ? -13.586 10.336 16.891 1 96.12 78 LYS B N 1
ATOM 1304 C CA . LYS B 1 78 ? -14.594 11.328 16.531 1 96.12 78 LYS B CA 1
ATOM 1305 C C . LYS B 1 78 ? -14.75 11.438 15.016 1 96.12 78 LYS B C 1
ATOM 1307 O O . LYS B 1 78 ? -15.859 11.547 14.508 1 96.12 78 LYS B O 1
ATOM 1312 N N . ALA B 1 79 ? -13.68 11.469 14.352 1 96.06 79 ALA B N 1
ATOM 1313 C CA . ALA B 1 79 ? -13.695 11.555 12.891 1 96.06 79 ALA B CA 1
ATOM 1314 C C . ALA B 1 79 ? -14.445 10.383 12.281 1 96.06 79 ALA B C 1
ATOM 1316 O O . ALA B 1 79 ? -15.234 10.555 11.352 1 96.06 79 ALA B O 1
ATOM 1317 N N . ILE B 1 80 ? -14.188 9.219 12.797 1 96.62 80 ILE B N 1
ATOM 1318 C CA . ILE B 1 80 ? -14.836 8.008 12.305 1 96.62 80 ILE B CA 1
ATOM 1319 C C . ILE B 1 80 ? -16.344 8.078 12.578 1 96.62 80 ILE B C 1
ATOM 1321 O O . ILE B 1 80 ? -17.156 7.781 11.695 1 96.62 80 ILE B O 1
ATOM 1325 N N . GLU B 1 81 ? -16.641 8.523 13.734 1 96 81 GLU B N 1
ATOM 1326 C CA . GLU B 1 81 ? -18.047 8.648 14.102 1 96 81 GLU B CA 1
ATOM 1327 C C . GLU B 1 81 ? -18.781 9.617 13.172 1 96 81 GLU B C 1
ATOM 1329 O O . GLU B 1 81 ? -19.906 9.344 12.742 1 96 81 GLU B O 1
ATOM 1334 N N . LYS B 1 82 ? -18.172 10.648 12.898 1 95.19 82 LYS B N 1
ATOM 1335 C CA . LYS B 1 82 ? -18.766 11.664 12.031 1 95.19 82 LYS B CA 1
ATOM 1336 C C . LYS B 1 82 ? -19.031 11.109 10.633 1 95.19 82 LYS B C 1
ATOM 1338 O O . LYS B 1 82 ? -20.062 11.391 10.031 1 95.19 82 LYS B O 1
ATOM 1343 N N . LEU B 1 83 ? -18.125 10.352 10.133 1 95.69 83 LEU B N 1
ATOM 1344 C CA . LEU B 1 83 ? -18.25 9.781 8.789 1 95.69 83 LEU B CA 1
ATOM 1345 C C . LEU B 1 83 ? -19.328 8.695 8.766 1 95.69 83 LEU B C 1
ATOM 1347 O O . LEU B 1 83 ? -20.016 8.531 7.758 1 95.69 83 LEU B O 1
ATOM 1351 N N . GLN B 1 84 ? -19.391 7.934 9.805 1 93.56 84 GLN B N 1
ATOM 1352 C CA . GLN B 1 84 ? -20.375 6.852 9.875 1 93.56 84 GLN B CA 1
ATOM 1353 C C . GLN B 1 84 ? -21.797 7.402 9.984 1 93.56 84 GLN B C 1
ATOM 1355 O O . GLN B 1 84 ? -22.75 6.766 9.523 1 93.56 84 GLN B O 1
ATOM 1360 N N . LYS B 1 85 ? -21.875 8.586 10.477 1 91.06 85 LYS B N 1
ATOM 1361 C CA . LYS B 1 85 ? -23.172 9.234 10.594 1 91.06 85 LYS B CA 1
ATOM 1362 C C . LYS B 1 85 ? -23.594 9.875 9.273 1 91.06 85 LYS B C 1
ATOM 1364 O O . LYS B 1 85 ? -24.781 10.039 9.008 1 91.06 85 LYS B O 1
ATOM 1369 N N . LYS B 1 86 ? -22.75 10.25 8.516 1 86.88 86 LYS B N 1
ATOM 1370 C CA . LYS B 1 86 ? -23.047 10.852 7.219 1 86.88 86 LYS B CA 1
ATOM 1371 C C . LYS B 1 86 ? -23.484 9.789 6.211 1 86.88 86 LYS B C 1
ATOM 1373 O O . LYS B 1 86 ? -24.188 10.094 5.25 1 86.88 86 LYS B O 1
ATOM 1378 N N . LYS B 1 87 ? -23.172 8.586 6.312 1 66.31 87 LYS B N 1
ATOM 1379 C CA . LYS B 1 87 ? -23.609 7.543 5.398 1 66.31 87 LYS B CA 1
ATOM 1380 C C . LYS B 1 87 ? -25.031 7.105 5.715 1 66.31 87 LYS B C 1
ATOM 1382 O O . LYS B 1 87 ? -25.406 6.992 6.883 1 66.31 87 LYS B O 1
#

Solvent-accessible surface area (backbone atoms only — not comparable to full-atom values): 9993 Å² total; per-residue (Å²): 118,69,66,58,53,53,50,51,51,51,50,50,52,54,54,54,63,63,60,61,57,64,84,59,35,50,56,44,57,33,38,90,50,57,46,89,65,84,79,66,68,70,71,51,71,47,68,44,56,86,84,37,91,44,79,30,28,36,38,25,24,64,99,66,42,50,29,16,29,45,65,83,38,66,67,48,46,50,51,52,51,54,54,64,67,71,107,118,66,66,58,53,53,50,50,50,52,52,52,50,53,53,54,62,62,58,63,57,63,83,60,35,50,58,42,57,34,38,90,52,59,44,88,65,84,78,66,67,70,70,50,70,50,68,45,55,86,86,38,91,44,79,31,28,35,37,24,25,66,98,64,42,50,28,14,30,44,64,83,37,66,68,48,47,50,52,52,51,54,54,60,63,71,100

Foldseek 3Di:
DVVVVVVVVVVVVVVVVVVPPPPDDDDFDEDDDADPDADPQFDDKDWGDPPHPDTWIWTQHPPGDTGTHDCPDPSNVVVHVVNVVVD/DVVVVVVVVVVVVVVVVVVPPPPDDDDFDEDDDADPDADPAFDDKDWGDPPHPDTWIWTQHPPRDTGTHDCPDPSNVVVHVVNVVVD

Radius of gyration: 23.72 Å; Cα contacts (8 Å, |Δi|>4): 255; chains: 2; bounding box: 44×84×50 Å

Sequence (174 aa):
MATARTVLLLTLLLTFSLHCATAHFRPIECCFEYAERPVRHVQSYYETPIDCPMPAVVIVAARGAKICADPKKRWVEKAIEKLQKKKMATARTVLLLTLLLTFSLHCATAHFRPIECCFEYAERPVRHVQSYYETPIDCPMPAVVIVAARGAKICADPKKRWVEKAIEKLQKKK

Organism: NCBI:txid321398

InterPro domains:
  IPR001811 Chemokine interleukin-8-like domain [PF00048] (29-83)
  IPR001811 Chemokine interleukin-8-like domain [SM00199] (27-83)
  IPR036048 Chemokine interleukin-8-like superfamily [SSF54117] (23-86)
  IPR039809 Chemokine beta/gamma/delta [PTHR12015] (7-86)

Nearest PDB structures (foldseek):
  5l2u-assembly2_H-2  TM=9.689E-01  e=3.306E-06  Homo sapiens
  5cor-assembly1_I  TM=8.909E-01  e=1.860E-06  Homo sapiens
  6aez-assembly1_C  TM=9.481E-01  e=4.851E-06  Homo sapiens
  1eqt-assembly1_B  TM=9.604E-01  e=8.087E-06  Homo sapiens
  4ra8-assembly3_E  TM=8.837E-01  e=7.117E-06  Homo sapiens